Protein AF-A0A8S3B1P1-F1 (afdb_monomer_lite)

Organism: NCBI:txid392030

Structure (mmCIF, N/CA/C/O backbone):
data_AF-A0A8S3B1P1-F1
#
_entry.id   AF-A0A8S3B1P1-F1
#
loop_
_atom_site.group_PDB
_atom_site.id
_atom_site.type_symbol
_atom_site.label_atom_id
_atom_site.label_alt_id
_atom_site.label_comp_id
_atom_site.label_asym_id
_atom_site.label_entity_id
_atom_site.label_seq_id
_atom_site.pdbx_PDB_ins_code
_atom_site.Cartn_x
_atom_site.Cartn_y
_atom_site.Cartn_z
_atom_site.occupancy
_atom_site.B_iso_or_equiv
_atom_site.auth_seq_id
_atom_site.auth_comp_id
_atom_site.auth_asym_id
_atom_site.auth_atom_id
_atom_site.pdbx_PDB_model_num
ATOM 1 N N . MET A 1 1 ? 19.681 12.172 16.771 1.00 37.44 1 MET A N 1
ATOM 2 C CA . MET A 1 1 ? 19.406 10.750 16.486 1.00 37.44 1 MET A CA 1
ATOM 3 C C . MET A 1 1 ? 18.053 10.729 15.808 1.00 37.44 1 MET A C 1
ATOM 5 O O . MET A 1 1 ? 17.073 11.036 16.466 1.00 37.44 1 MET A O 1
ATOM 9 N N . VAL A 1 2 ? 18.024 10.573 14.483 1.00 45.56 2 VAL A N 1
ATOM 10 C CA . VAL A 1 2 ? 16.759 10.490 13.741 1.00 45.56 2 VAL A CA 1
ATOM 11 C C . VAL A 1 2 ? 16.235 9.090 14.005 1.00 45.56 2 VAL A C 1
ATOM 13 O O . VAL A 1 2 ? 16.911 8.121 13.656 1.00 45.56 2 VAL A O 1
ATOM 16 N N . ASP A 1 3 ? 15.108 8.991 14.703 1.00 43.88 3 ASP A N 1
ATOM 17 C CA . ASP A 1 3 ? 14.362 7.745 14.793 1.00 43.88 3 ASP A CA 1
ATOM 18 C C . ASP A 1 3 ? 14.166 7.257 13.353 1.00 43.88 3 ASP A C 1
ATOM 20 O O . ASP A 1 3 ? 13.631 7.986 12.513 1.00 43.88 3 ASP A O 1
ATOM 24 N N . ARG A 1 4 ? 14.694 6.074 13.015 1.00 47.25 4 ARG A N 1
ATOM 25 C CA . ARG A 1 4 ? 14.246 5.366 11.815 1.00 47.25 4 ARG A CA 1
ATOM 26 C C . ARG A 1 4 ? 12.814 4.949 12.128 1.00 47.25 4 ARG A C 1
ATOM 28 O O . ARG A 1 4 ? 12.588 3.781 12.433 1.00 47.25 4 ARG A O 1
ATOM 35 N N . GLU A 1 5 ? 11.877 5.895 12.072 1.00 45.38 5 GLU A N 1
ATOM 36 C CA . GLU A 1 5 ? 10.471 5.574 11.922 1.00 45.38 5 GLU A CA 1
ATOM 37 C C . GLU A 1 5 ? 10.445 4.633 10.727 1.00 45.38 5 GLU A C 1
ATOM 39 O O . GLU A 1 5 ? 10.815 5.001 9.606 1.00 45.38 5 GLU A O 1
ATOM 44 N N . SER A 1 6 ? 10.181 3.364 11.013 1.00 51.56 6 SER A N 1
ATOM 45 C CA . SER A 1 6 ? 10.035 2.322 10.014 1.00 51.56 6 SER A CA 1
ATOM 46 C C . SER A 1 6 ? 9.066 2.883 8.986 1.00 51.56 6 SER A C 1
ATOM 48 O O . SER A 1 6 ? 7.912 3.143 9.320 1.00 51.56 6 SER A O 1
ATOM 50 N N . GLN A 1 7 ? 9.568 3.206 7.786 1.00 68.62 7 GLN A N 1
ATOM 51 C CA . GLN A 1 7 ? 8.774 3.916 6.791 1.00 68.62 7 GLN A CA 1
ATOM 52 C C . GLN A 1 7 ? 7.506 3.108 6.562 1.00 68.62 7 GLN A C 1
ATOM 54 O O . GLN A 1 7 ? 7.567 1.986 6.060 1.00 68.62 7 GLN A O 1
ATOM 59 N N . PHE A 1 8 ? 6.374 3.651 7.010 1.00 81.12 8 PHE A N 1
ATOM 60 C CA . PHE A 1 8 ? 5.111 2.940 6.952 1.00 81.12 8 PHE A CA 1
ATOM 61 C C . PHE A 1 8 ? 4.851 2.569 5.485 1.00 81.12 8 PHE A C 1
ATOM 63 O O . PHE A 1 8 ? 4.938 3.454 4.623 1.00 81.12 8 PHE A O 1
ATOM 70 N N . PRO A 1 9 ? 4.592 1.290 5.162 1.00 90.50 9 PRO A N 1
ATOM 71 C CA . PRO A 1 9 ? 4.615 0.800 3.788 1.00 90.50 9 PRO A CA 1
ATOM 72 C C . PRO A 1 9 ? 3.325 1.173 3.043 1.00 90.50 9 PRO A C 1
ATOM 74 O O . PRO A 1 9 ? 2.557 0.312 2.635 1.00 90.50 9 PRO A O 1
ATOM 77 N N . ILE A 1 10 ? 3.088 2.474 2.836 1.00 92.38 10 ILE A N 1
ATOM 78 C CA . ILE A 1 10 ? 1.826 3.041 2.329 1.00 92.38 10 ILE A CA 1
ATOM 79 C C . ILE A 1 10 ? 1.321 2.333 1.066 1.00 92.38 10 ILE A C 1
ATOM 81 O O . ILE A 1 10 ? 0.128 2.090 0.951 1.00 92.38 10 ILE A O 1
ATOM 85 N N . LYS A 1 11 ? 2.209 1.971 0.133 1.00 91.81 11 LYS A N 1
ATOM 86 C CA . LYS A 1 11 ? 1.824 1.319 -1.132 1.00 91.81 11 LYS A CA 1
ATOM 87 C C . LYS A 1 11 ? 1.322 -0.120 -0.969 1.00 91.81 11 LYS A C 1
ATOM 89 O O . LYS A 1 11 ? 0.618 -0.614 -1.846 1.00 91.81 11 LYS A O 1
ATOM 94 N N . TRP A 1 12 ? 1.677 -0.769 0.135 1.00 94.44 12 TRP A N 1
ATOM 95 C CA . TRP A 1 12 ? 1.213 -2.104 0.511 1.00 94.44 12 TRP A CA 1
ATOM 96 C C . TRP A 1 12 ? 0.022 -2.044 1.465 1.00 94.44 12 TRP A C 1
ATOM 98 O O . TRP A 1 12 ? -0.696 -3.027 1.602 1.00 94.44 12 TRP A O 1
ATOM 108 N N . THR A 1 13 ? -0.219 -0.898 2.101 1.00 93.94 13 THR A N 1
ATOM 109 C CA . THR A 1 13 ? -1.306 -0.726 3.060 1.00 93.94 13 THR A CA 1
ATOM 110 C C . THR A 1 13 ? -2.633 -0.447 2.355 1.00 93.94 13 THR A C 1
ATOM 112 O O . THR A 1 13 ? -2.728 0.420 1.487 1.00 93.94 13 THR A O 1
ATOM 115 N N . ALA A 1 14 ? -3.685 -1.149 2.774 1.00 95.19 14 ALA A N 1
ATOM 116 C CA . ALA A 1 14 ? -5.047 -0.905 2.310 1.00 95.19 14 ALA A CA 1
ATOM 117 C C . ALA A 1 14 ? -5.509 0.536 2.608 1.00 95.19 14 ALA A C 1
ATOM 119 O O . ALA A 1 14 ? -5.104 1.105 3.628 1.00 95.19 14 ALA A O 1
ATOM 120 N N . PRO A 1 15 ? -6.369 1.144 1.773 1.00 93.94 15 PRO A N 1
ATOM 121 C CA . PRO A 1 15 ? -6.785 2.534 1.951 1.00 93.94 15 PRO A CA 1
ATOM 122 C C . PRO A 1 15 ? -7.438 2.800 3.317 1.00 93.94 15 PRO A C 1
ATOM 124 O O . PRO A 1 15 ? -7.180 3.840 3.924 1.00 93.94 15 PRO A O 1
ATOM 127 N N . GLU A 1 16 ? -8.225 1.868 3.854 1.00 92.69 16 GLU A N 1
ATOM 128 C CA . GLU A 1 16 ? -8.821 1.960 5.192 1.00 92.69 16 GLU A CA 1
ATOM 129 C C . GLU A 1 16 ? -7.771 1.919 6.314 1.00 92.69 16 GLU A C 1
ATOM 131 O O . GLU A 1 16 ? -7.832 2.710 7.260 1.00 92.69 16 GLU A O 1
ATOM 136 N N . ALA A 1 17 ? -6.746 1.078 6.170 1.00 94.12 17 ALA A N 1
ATOM 137 C CA . ALA A 1 17 ? -5.654 0.968 7.129 1.00 94.12 17 ALA A CA 1
ATOM 138 C C . ALA A 1 17 ? -4.726 2.196 7.066 1.00 94.12 17 ALA A C 1
ATOM 140 O O . ALA A 1 17 ? -4.271 2.683 8.099 1.00 94.12 17 ALA A O 1
ATOM 141 N N . ALA A 1 18 ? -4.501 2.756 5.875 1.00 91.88 18 ALA A N 1
ATOM 142 C CA . ALA A 1 18 ? -3.678 3.948 5.681 1.00 91.88 18 ALA A CA 1
ATOM 143 C C . ALA A 1 18 ? -4.364 5.237 6.171 1.00 91.88 18 ALA A C 1
ATOM 145 O O . ALA A 1 18 ? -3.695 6.127 6.692 1.00 91.88 18 ALA A O 1
ATOM 146 N N . THR A 1 19 ? -5.689 5.349 6.016 1.00 91.88 19 THR A N 1
ATOM 147 C CA . THR A 1 19 ? -6.435 6.581 6.339 1.00 91.88 19 THR A CA 1
ATOM 148 C C . THR A 1 19 ? -7.041 6.576 7.739 1.00 91.88 19 THR A C 1
ATOM 150 O O . THR A 1 19 ? -6.996 7.594 8.427 1.00 91.88 19 THR A O 1
ATOM 153 N N . LYS A 1 20 ? -7.597 5.442 8.177 1.00 93.19 20 LYS A N 1
ATOM 154 C CA . LYS A 1 20 ? -8.339 5.324 9.443 1.00 93.19 20 LYS A CA 1
ATOM 155 C C . LYS A 1 20 ? -7.635 4.464 10.486 1.00 93.19 20 LYS A C 1
ATOM 157 O O . LYS A 1 20 ? -8.115 4.381 11.611 1.00 93.19 20 LYS A O 1
ATOM 162 N N . LYS A 1 21 ? -6.502 3.841 10.136 1.00 92.44 21 LYS A N 1
ATOM 163 C CA . LYS A 1 21 ? -5.811 2.846 10.978 1.00 92.44 21 LYS A CA 1
ATOM 164 C C . LYS A 1 21 ? -6.717 1.660 11.345 1.00 92.44 21 LYS A C 1
ATOM 166 O O . LYS A 1 21 ? -6.570 1.068 12.411 1.00 92.44 21 LYS A O 1
ATOM 171 N N . GLU A 1 22 ? -7.656 1.324 10.460 1.00 95.69 22 GLU A N 1
ATOM 172 C CA . GLU A 1 22 ? -8.534 0.161 10.589 1.00 95.69 22 GLU A CA 1
ATOM 173 C C . GLU A 1 22 ? -7.856 -1.056 9.952 1.00 95.69 22 GLU A C 1
ATOM 175 O O . GLU A 1 22 ? -7.745 -1.149 8.731 1.00 95.69 22 GLU A O 1
ATOM 180 N N . TYR A 1 23 ? -7.394 -1.990 10.783 1.00 94.94 23 TYR A N 1
ATOM 181 C CA . TYR A 1 23 ? -6.753 -3.225 10.332 1.00 94.94 23 TYR A CA 1
ATOM 182 C C . TYR A 1 23 ? -7.749 -4.377 10.413 1.00 94.94 23 TYR A C 1
ATOM 184 O O . TYR A 1 23 ? -8.306 -4.666 11.472 1.00 94.94 23 TYR A O 1
ATOM 192 N N . THR A 1 24 ? -7.994 -5.024 9.281 1.00 95.44 24 THR A N 1
ATOM 193 C CA . THR A 1 24 ? -8.968 -6.108 9.149 1.00 95.44 24 THR A CA 1
ATOM 194 C C . THR A 1 24 ? -8.409 -7.220 8.267 1.00 95.44 24 THR A C 1
ATOM 196 O O . THR A 1 24 ? -7.462 -7.027 7.511 1.00 95.44 24 THR A O 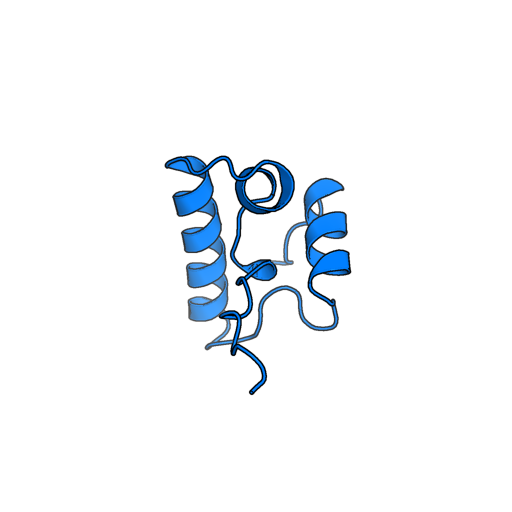1
ATOM 199 N N . THR A 1 25 ? -9.073 -8.375 8.235 1.00 97.50 25 THR A N 1
ATOM 200 C CA . THR A 1 25 ? -8.729 -9.423 7.261 1.00 97.50 25 THR A CA 1
ATOM 201 C C . THR A 1 25 ? -8.799 -8.919 5.810 1.00 97.50 25 THR A C 1
ATOM 203 O O . THR A 1 25 ? -8.117 -9.447 4.938 1.00 97.50 25 THR A O 1
ATOM 206 N N . LYS A 1 26 ? -9.605 -7.889 5.510 1.00 96.25 26 LYS A N 1
ATOM 207 C CA . LYS A 1 26 ? -9.669 -7.299 4.164 1.00 96.25 26 LYS A CA 1
ATOM 208 C C . LYS A 1 26 ? -8.444 -6.441 3.846 1.00 96.25 26 LYS A C 1
ATOM 210 O O . LYS A 1 26 ? -7.972 -6.506 2.711 1.00 96.25 26 LYS A O 1
ATOM 215 N N . SER A 1 27 ? -7.867 -5.760 4.837 1.00 94.25 27 SER A N 1
ATOM 216 C CA . SER A 1 27 ? -6.596 -5.056 4.648 1.00 94.25 27 SER A CA 1
ATOM 217 C C . SER A 1 27 ? -5.421 -6.020 4.440 1.00 94.25 27 SER A C 1
ATOM 219 O O . SER A 1 27 ? -4.493 -5.716 3.688 1.00 94.25 27 SER A O 1
ATOM 221 N N . ASP A 1 28 ? -5.484 -7.216 5.033 1.00 96.12 28 ASP A N 1
ATOM 222 C CA . ASP A 1 28 ? -4.491 -8.270 4.786 1.00 96.12 28 ASP A CA 1
ATOM 223 C C . ASP A 1 28 ? -4.609 -8.822 3.360 1.00 96.12 28 ASP A C 1
ATOM 225 O O . ASP A 1 28 ? -3.606 -8.979 2.664 1.00 96.12 28 ASP A O 1
ATOM 229 N N . VAL A 1 29 ? -5.841 -9.050 2.881 1.00 97.31 29 VAL A N 1
ATOM 230 C CA . VAL A 1 29 ? -6.101 -9.468 1.491 1.00 97.31 29 VAL A CA 1
ATOM 231 C C . VAL A 1 29 ? -5.585 -8.431 0.491 1.00 97.31 29 VAL A C 1
ATOM 233 O O . VAL A 1 29 ? -5.024 -8.810 -0.536 1.00 97.31 29 VAL A O 1
ATOM 236 N N . TRP A 1 30 ? -5.725 -7.136 0.789 1.00 95.00 30 TRP A N 1
ATOM 237 C CA . TRP A 1 30 ? -5.143 -6.067 -0.026 1.00 95.00 30 TRP A CA 1
ATOM 238 C C . TRP A 1 30 ? -3.619 -6.194 -0.122 1.00 95.00 30 TRP A C 1
ATOM 240 O O . TRP A 1 30 ? -3.075 -6.278 -1.223 1.00 95.00 30 TRP A O 1
ATOM 250 N N . SER A 1 31 ? -2.941 -6.271 1.027 1.00 95.62 31 SER A N 1
ATOM 251 C CA . SER A 1 31 ? -1.479 -6.399 1.100 1.00 95.62 31 SER A CA 1
ATOM 252 C C . SER A 1 31 ? -0.984 -7.649 0.363 1.00 95.62 31 SER A C 1
ATOM 254 O O . SER A 1 31 ? 0.017 -7.603 -0.351 1.00 95.62 31 SER A O 1
ATOM 256 N N . PHE A 1 32 ? -1.723 -8.759 0.462 1.00 96.25 32 PHE A N 1
ATOM 257 C CA . PHE A 1 32 ? -1.446 -9.983 -0.288 1.00 96.25 32 PHE A CA 1
ATOM 258 C C . PHE A 1 32 ? -1.598 -9.797 -1.806 1.00 96.25 32 PHE A C 1
ATOM 260 O O . PHE A 1 32 ? -0.798 -10.326 -2.571 1.00 96.25 32 PHE A O 1
ATOM 267 N N . GLY A 1 33 ? -2.577 -9.012 -2.264 1.00 94.56 33 GLY A N 1
ATOM 268 C CA . GLY A 1 33 ? -2.714 -8.656 -3.680 1.00 94.56 33 GLY A CA 1
ATOM 269 C C . GLY A 1 33 ? -1.509 -7.879 -4.217 1.00 94.56 33 GLY A C 1
ATOM 270 O O . GLY A 1 33 ? -1.028 -8.172 -5.311 1.00 94.56 33 GLY A O 1
ATOM 271 N N . ILE A 1 34 ? -0.975 -6.941 -3.427 1.00 94.88 34 ILE A N 1
ATOM 272 C CA . ILE A 1 34 ? 0.262 -6.224 -3.770 1.00 94.88 34 ILE A CA 1
ATOM 273 C C . ILE A 1 34 ? 1.460 -7.185 -3.804 1.00 94.88 34 ILE A C 1
ATOM 275 O O . ILE A 1 34 ? 2.236 -7.146 -4.753 1.00 94.88 34 ILE A O 1
ATOM 279 N N . LEU A 1 35 ? 1.560 -8.112 -2.847 1.00 94.69 35 LEU A N 1
ATOM 280 C CA . LEU A 1 35 ? 2.601 -9.146 -2.851 1.00 94.69 35 LEU A CA 1
ATOM 281 C C . LEU A 1 35 ? 2.536 -10.031 -4.107 1.00 94.69 35 LEU A C 1
ATOM 283 O O . LEU A 1 35 ? 3.564 -10.354 -4.698 1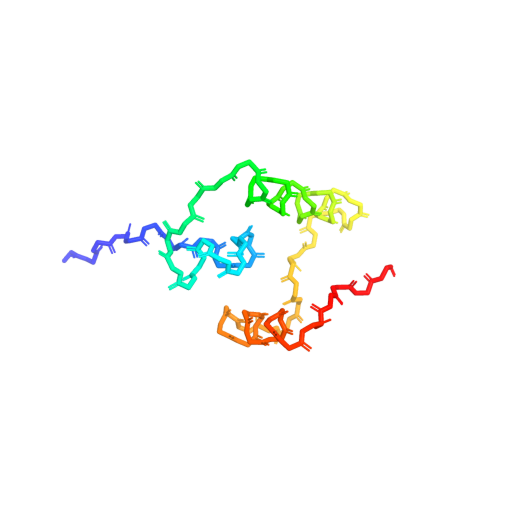.00 94.69 35 LEU A O 1
ATOM 287 N N . LEU A 1 36 ? 1.334 -10.426 -4.539 1.00 94.50 36 LEU A N 1
ATOM 288 C CA . LEU A 1 36 ? 1.161 -11.182 -5.781 1.00 94.50 36 LEU A CA 1
ATOM 289 C C . LEU A 1 36 ? 1.611 -10.373 -7.000 1.00 94.50 36 LEU A C 1
ATOM 291 O O . LEU A 1 36 ? 2.258 -10.937 -7.880 1.00 94.50 36 LEU A O 1
ATOM 295 N N . TYR A 1 37 ? 1.313 -9.069 -7.043 1.00 92.25 37 TYR A N 1
ATOM 296 C CA . TYR A 1 37 ? 1.832 -8.175 -8.079 1.00 92.25 37 TYR A CA 1
ATOM 297 C C . TYR A 1 37 ? 3.367 -8.175 -8.090 1.00 92.25 37 TYR A C 1
ATOM 299 O O . TYR A 1 37 ? 3.974 -8.363 -9.144 1.00 92.25 37 TYR A O 1
ATOM 307 N N . GLU A 1 38 ? 4.011 -8.037 -6.931 1.00 93.88 38 GLU A N 1
ATOM 308 C CA . GLU A 1 38 ? 5.473 -8.096 -6.836 1.00 93.88 38 GLU A CA 1
ATOM 309 C C . GLU A 1 38 ? 6.009 -9.438 -7.341 1.00 93.88 38 GLU A C 1
ATOM 311 O O . GLU A 1 38 ? 6.973 -9.471 -8.100 1.00 93.88 38 GLU A O 1
ATOM 316 N N . LEU A 1 39 ? 5.356 -10.549 -6.996 1.00 94.88 39 LEU A N 1
ATOM 317 C CA . LEU A 1 39 ? 5.770 -11.877 -7.437 1.00 94.88 39 LEU A CA 1
ATOM 318 C C . LEU A 1 39 ? 5.725 -12.026 -8.967 1.00 94.88 39 LEU A C 1
ATOM 320 O O . LEU A 1 39 ? 6.695 -12.499 -9.560 1.00 94.88 39 LEU A O 1
ATOM 324 N N . VAL A 1 40 ? 4.628 -11.615 -9.614 1.00 93.88 40 VAL A N 1
ATOM 325 C CA . VAL A 1 40 ? 4.466 -11.759 -11.077 1.00 93.88 40 VAL A CA 1
ATOM 326 C C . VAL A 1 40 ? 5.306 -10.763 -11.872 1.00 93.88 40 VAL A C 1
ATOM 328 O O . VAL A 1 40 ? 5.675 -11.037 -13.009 1.00 93.88 40 VAL A O 1
ATOM 331 N N . THR A 1 41 ? 5.643 -9.622 -11.271 1.00 92.31 41 THR A N 1
ATOM 332 C CA . THR A 1 41 ? 6.495 -8.589 -11.877 1.00 92.31 41 THR A CA 1
ATOM 333 C C . THR A 1 41 ? 7.969 -8.720 -11.489 1.00 92.31 41 THR A C 1
ATOM 335 O O . THR A 1 41 ? 8.745 -7.784 -11.688 1.00 92.31 41 THR A O 1
ATOM 338 N N . HIS A 1 42 ? 8.366 -9.870 -10.933 1.00 93.12 42 HIS A N 1
ATOM 339 C CA . HIS A 1 42 ? 9.739 -10.166 -10.516 1.00 93.12 42 HIS A CA 1
ATOM 340 C C . HIS A 1 42 ? 10.344 -9.120 -9.558 1.00 93.12 42 HIS A C 1
ATOM 342 O O . HIS A 1 42 ? 11.507 -8.739 -9.684 1.00 93.12 42 HIS A O 1
ATOM 348 N N . GLY A 1 43 ? 9.555 -8.666 -8.584 1.00 91.31 43 GLY A N 1
ATOM 349 C CA . GLY A 1 43 ? 9.960 -7.713 -7.551 1.00 91.31 43 GLY A CA 1
ATOM 350 C C . GLY A 1 43 ? 9.846 -6.250 -7.973 1.00 91.31 43 GLY A C 1
ATOM 351 O O . GLY A 1 43 ? 10.547 -5.400 -7.423 1.00 91.31 43 GLY A O 1
ATOM 352 N N . SER A 1 44 ? 9.000 -5.931 -8.958 1.00 90.25 44 SER A N 1
ATOM 353 C CA . SER A 1 44 ? 8.788 -4.534 -9.342 1.00 90.25 44 SER A CA 1
ATOM 354 C C . SER A 1 44 ? 8.051 -3.767 -8.246 1.00 90.25 44 SER A C 1
ATOM 356 O O . SER A 1 44 ? 7.108 -4.266 -7.637 1.00 90.25 44 SER A O 1
ATOM 358 N N . ASN A 1 45 ? 8.450 -2.512 -8.035 1.00 90.38 45 ASN A N 1
ATOM 359 C CA . ASN A 1 45 ? 7.835 -1.649 -7.029 1.00 90.38 45 ASN A CA 1
ATOM 360 C C . ASN A 1 45 ? 6.358 -1.370 -7.382 1.00 90.38 45 ASN A C 1
ATOM 362 O O . ASN A 1 45 ? 6.088 -0.952 -8.517 1.00 90.38 45 ASN A O 1
ATOM 366 N N . PRO A 1 46 ? 5.406 -1.529 -6.446 1.00 91.25 46 PRO A N 1
ATOM 367 C CA . PRO A 1 46 ? 4.017 -1.154 -6.683 1.00 91.25 46 PRO A CA 1
ATOM 368 C C . PRO A 1 46 ? 3.884 0.341 -6.995 1.00 91.25 46 PRO A C 1
ATOM 370 O O . PRO A 1 46 ? 4.630 1.182 -6.478 1.00 91.25 46 PRO A O 1
ATOM 373 N N . TYR A 1 47 ? 2.918 0.679 -7.853 1.00 91.62 47 TYR A N 1
ATOM 374 C CA . TYR A 1 47 ? 2.661 2.050 -8.316 1.00 91.62 47 TYR A CA 1
ATOM 375 C C . TYR A 1 47 ? 3.958 2.776 -8.745 1.00 91.62 47 TYR A C 1
ATOM 377 O O . TYR A 1 47 ? 4.386 3.736 -8.083 1.00 91.62 47 TYR A O 1
ATOM 385 N N . PRO A 1 48 ? 4.656 2.288 -9.790 1.00 89.81 48 PRO A N 1
ATOM 386 C CA . PRO A 1 48 ? 5.922 2.869 -10.222 1.00 89.81 48 PRO A CA 1
ATOM 387 C C . PRO A 1 48 ? 5.724 4.319 -10.680 1.00 89.81 48 PRO A C 1
ATOM 389 O O . PRO A 1 48 ? 4.725 4.657 -11.309 1.00 89.81 48 PRO A O 1
ATOM 392 N N . GLY A 1 49 ? 6.673 5.191 -10.337 1.00 91.06 49 GLY A N 1
ATOM 393 C CA . GLY A 1 49 ? 6.604 6.621 -10.662 1.00 91.06 49 GLY A CA 1
ATOM 394 C C . GLY A 1 49 ? 5.677 7.456 -9.769 1.00 91.06 49 GLY A C 1
ATOM 395 O O . GLY A 1 49 ? 5.700 8.674 -9.888 1.00 91.06 49 GLY A O 1
ATOM 396 N N . MET A 1 50 ? 4.920 6.840 -8.853 1.00 92.31 50 MET A N 1
ATOM 397 C CA . MET A 1 50 ? 4.086 7.552 -7.877 1.00 92.31 50 MET A CA 1
ATOM 398 C C . MET A 1 50 ? 4.752 7.593 -6.497 1.00 92.31 50 MET A C 1
ATOM 400 O O . MET A 1 50 ? 5.300 6.588 -6.024 1.00 92.31 50 MET A O 1
ATOM 404 N N . SER A 1 51 ? 4.658 8.735 -5.817 1.00 92.88 51 SER A N 1
ATOM 405 C CA . SER A 1 51 ? 4.924 8.857 -4.381 1.00 92.88 51 SER A CA 1
ATOM 406 C C . SER A 1 51 ? 3.857 8.130 -3.550 1.00 92.88 51 SER A C 1
ATOM 408 O O . SER A 1 51 ? 2.795 7.757 -4.048 1.00 92.88 51 SER A O 1
ATOM 410 N N . ASN A 1 52 ? 4.116 7.938 -2.253 1.00 90.69 52 ASN A N 1
ATOM 411 C CA . ASN A 1 52 ? 3.165 7.291 -1.341 1.00 90.69 52 ASN A CA 1
ATOM 412 C C . ASN A 1 52 ? 1.806 8.009 -1.298 1.00 90.69 52 ASN A C 1
ATOM 414 O O . ASN A 1 52 ? 0.766 7.355 -1.303 1.00 90.69 52 ASN A O 1
ATOM 418 N N . ASN A 1 53 ? 1.810 9.346 -1.286 1.00 91.56 53 ASN A N 1
ATOM 419 C CA . ASN A 1 53 ? 0.576 10.127 -1.254 1.00 91.56 53 ASN A CA 1
ATOM 420 C C . ASN A 1 53 ? -0.181 10.043 -2.587 1.00 91.56 53 ASN A C 1
ATOM 422 O O . ASN A 1 53 ? -1.393 9.862 -2.584 1.00 91.56 53 ASN A O 1
ATOM 426 N N . GLU A 1 54 ? 0.522 10.122 -3.719 1.00 93.94 54 GLU A N 1
ATOM 427 C CA . GLU A 1 54 ? -0.097 9.986 -5.046 1.00 93.94 54 GLU A CA 1
ATOM 428 C C . GLU A 1 54 ? -0.714 8.601 -5.243 1.00 93.94 54 GLU A C 1
ATOM 430 O O . GLU A 1 54 ? -1.852 8.507 -5.693 1.00 93.94 54 GLU A O 1
ATOM 435 N N . ALA A 1 55 ? -0.009 7.538 -4.842 1.00 92.56 55 ALA A N 1
ATOM 436 C CA . ALA A 1 55 ? -0.520 6.172 -4.915 1.00 92.56 55 ALA A CA 1
ATOM 437 C C . ALA A 1 55 ? -1.787 5.997 -4.062 1.00 92.56 55 ALA A C 1
ATOM 439 O O . ALA A 1 55 ? -2.785 5.463 -4.544 1.00 92.56 55 ALA A O 1
ATOM 440 N N . LEU A 1 56 ? -1.785 6.504 -2.823 1.00 92.81 56 LEU A N 1
ATOM 441 C CA . LEU A 1 56 ? -2.956 6.444 -1.948 1.00 92.81 56 LEU A CA 1
ATOM 442 C C . LEU A 1 56 ? -4.151 7.204 -2.541 1.00 92.81 56 LEU A C 1
ATOM 444 O O . LEU A 1 56 ? -5.260 6.677 -2.566 1.00 92.81 56 LEU A O 1
ATOM 448 N N . GLN A 1 57 ? -3.938 8.419 -3.053 1.00 94.62 57 GLN A N 1
ATOM 449 C CA . GLN A 1 57 ? -5.008 9.197 -3.683 1.00 94.62 57 GLN A CA 1
ATOM 450 C C . GLN A 1 57 ? -5.534 8.525 -4.956 1.00 94.62 57 GLN A C 1
ATOM 452 O O . GLN A 1 57 ? -6.742 8.498 -5.176 1.00 94.62 57 GLN A O 1
ATOM 457 N N . ALA A 1 58 ? -4.661 7.940 -5.778 1.00 93.75 58 ALA A N 1
ATOM 458 C CA . ALA A 1 58 ? -5.073 7.190 -6.960 1.00 93.75 58 ALA A CA 1
ATOM 459 C C . ALA A 1 58 ? -5.981 6.011 -6.575 1.00 93.75 58 ALA A C 1
ATOM 461 O O . ALA A 1 58 ? -7.071 5.869 -7.131 1.00 93.75 58 ALA A O 1
ATOM 462 N N . VAL A 1 59 ? -5.576 5.224 -5.573 1.00 93.75 59 VAL A N 1
ATOM 463 C CA . VAL A 1 59 ? -6.365 4.102 -5.042 1.00 93.75 59 VAL A CA 1
ATOM 464 C C . VAL A 1 59 ? -7.726 4.563 -4.520 1.00 93.75 59 VAL A C 1
ATOM 466 O O . VAL A 1 59 ? -8.745 3.959 -4.852 1.00 93.75 59 VAL A O 1
ATOM 469 N N . LEU A 1 60 ? -7.773 5.654 -3.750 1.00 92.88 60 LEU A N 1
ATOM 470 C CA . LEU A 1 60 ? -9.030 6.224 -3.247 1.00 92.88 60 LEU A CA 1
ATOM 471 C C . LEU A 1 60 ? -9.960 6.692 -4.378 1.00 92.88 60 LEU A C 1
ATOM 473 O O . LEU A 1 60 ? -11.178 6.608 -4.241 1.00 92.88 60 LEU A O 1
ATOM 477 N N . ASN A 1 61 ? -9.393 7.121 -5.508 1.00 94.31 61 ASN A N 1
ATOM 478 C CA . ASN A 1 61 ? -10.129 7.495 -6.718 1.00 94.31 61 ASN A CA 1
ATOM 479 C C . ASN A 1 61 ? -10.500 6.293 -7.611 1.00 94.31 61 ASN A C 1
ATOM 481 O O . AS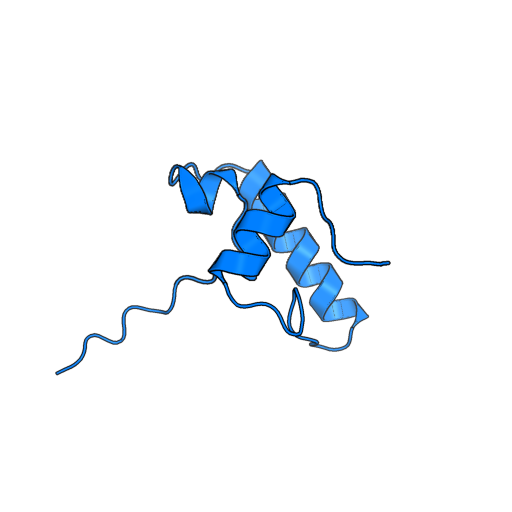N A 1 61 ? -11.024 6.482 -8.708 1.00 94.31 61 ASN A O 1
ATOM 485 N N . GLY A 1 62 ? -10.246 5.060 -7.162 1.00 91.25 62 GLY A N 1
ATOM 486 C CA . GLY A 1 62 ? -10.618 3.831 -7.865 1.00 91.25 62 GLY A CA 1
ATOM 487 C C . GLY A 1 62 ? -9.597 3.343 -8.894 1.00 91.25 62 GLY A C 1
ATOM 488 O O . GLY A 1 62 ? -9.890 2.411 -9.643 1.00 91.25 62 GLY A O 1
ATOM 489 N N . TYR A 1 63 ? -8.402 3.937 -8.945 1.00 91.19 63 TYR A N 1
ATOM 490 C CA . TYR A 1 63 ? -7.315 3.409 -9.763 1.00 91.19 63 TYR A CA 1
ATOM 491 C C . TYR A 1 63 ? -6.765 2.111 -9.161 1.00 91.19 63 TYR A C 1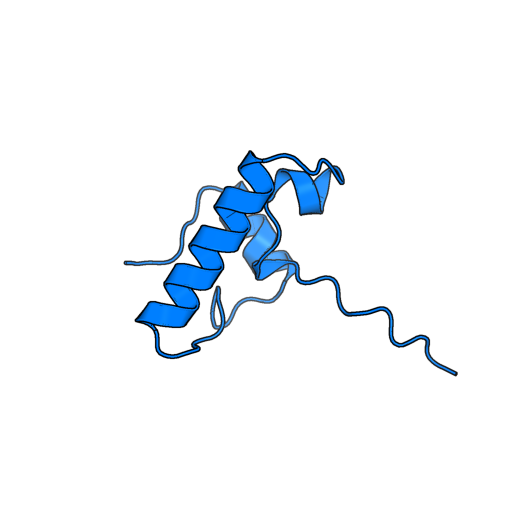
ATOM 493 O O . TYR A 1 63 ? -6.523 2.014 -7.958 1.00 91.19 63 TYR A O 1
ATOM 501 N N . LEU A 1 64 ? -6.506 1.133 -10.025 1.00 84.7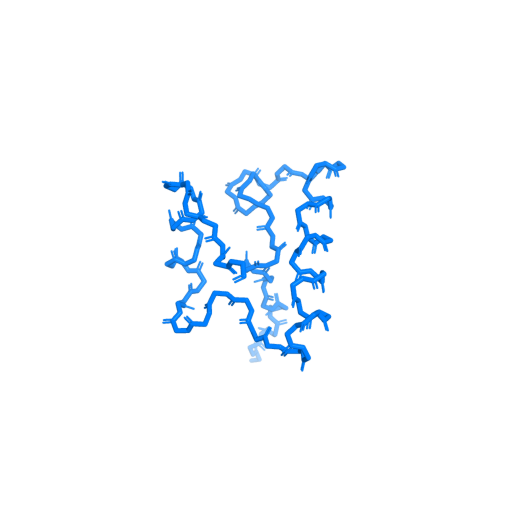5 64 LEU A N 1
ATOM 502 C CA . LEU A 1 64 ? -5.806 -0.106 -9.700 1.00 84.75 64 LEU A CA 1
ATOM 503 C C . LEU A 1 64 ? -4.627 -0.271 -10.659 1.00 84.75 64 LEU A C 1
ATOM 505 O O . LEU A 1 64 ? -4.676 0.215 -11.792 1.00 84.75 64 LEU A O 1
ATOM 509 N N . MET A 1 65 ? -3.575 -0.965 -10.213 1.00 83.94 65 MET A N 1
ATOM 510 C CA . MET A 1 65 ? -2.426 -1.255 -11.073 1.00 83.94 65 MET A CA 1
ATOM 511 C C . MET A 1 65 ? -2.883 -1.995 -12.345 1.00 83.94 65 MET A C 1
ATOM 513 O O . MET A 1 65 ? -3.755 -2.869 -12.261 1.00 83.94 65 MET A O 1
ATOM 517 N N . PRO A 1 66 ? -2.337 -1.639 -13.522 1.00 73.94 66 PRO A N 1
ATOM 518 C CA . PRO A 1 66 ? -2.647 -2.329 -14.766 1.00 73.94 66 PRO A CA 1
ATOM 519 C C . PRO A 1 66 ? -2.241 -3.807 -14.675 1.00 73.94 66 PRO A C 1
ATOM 521 O O . PRO A 1 66 ? -1.297 -4.151 -13.963 1.00 73.94 66 PRO A O 1
ATOM 524 N N . LYS A 1 67 ? -3.000 -4.660 -15.370 1.00 62.09 67 LYS A N 1
ATOM 525 C CA . LYS A 1 67 ? -2.779 -6.112 -15.439 1.00 62.09 67 LYS A CA 1
ATOM 526 C C . LYS A 1 67 ? -1.557 -6.467 -16.273 1.00 62.09 67 LYS A C 1
ATOM 528 O O . LYS A 1 67 ? -1.340 -5.769 -17.289 1.00 62.09 67 LYS A O 1
#

Radius of gyration: 12.5 Å; chains: 1; bounding box: 30×23×32 Å

pLDDT: mean 87.48, std 14.55, range [37.44, 97.5]

InterPro domains:
  IPR000719 Protein kinase domain [PS50011] (1-67)
  IPR001245 Serine-threonine/tyrosine-protein kinase, catalytic domain [PF07714] (3-66)
  IPR001245 Serine-threonine/tyrosine-protein kinase, catalytic domain [PR00109] (8-18)
  IPR001245 Serine-threonine/tyrosine-protein kinase, catalytic domain [PR00109] (27-49)
  IPR011009 Protein kinase-like domain superfamily [SSF56112] (8-66)
  IPR050198 Non-receptor tyrosine kinases involved in cell signaling [PTHR24418] (5-67)

Secondary structure (DSSP, 8-state):
---------TTTS-HHHHHH----HHHHHHHHHHHHHHHHTTSPPSSTT--HHHHHHHHHTT-----

Foldseek 3Di:
DPPPPVPDPLLLFDLCCNPVVDDDVVRVVSSVVVVVVCVVVVNDDHPPPDDSVRS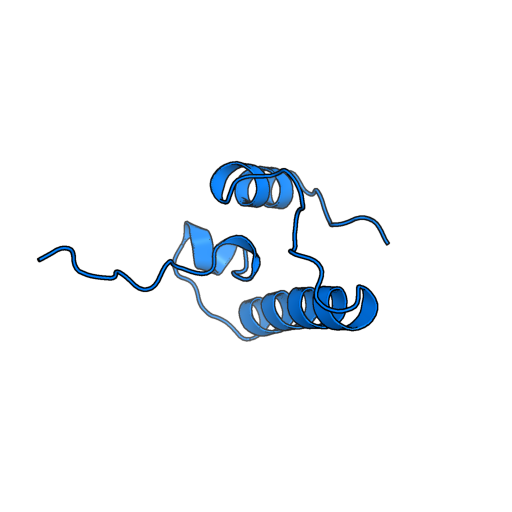SVCVVVVDDDDD

Sequence (67 aa):
MVDRESQFPIKWTAPEAATKKEYTTKSDVWSFGILLYELVTHGSNPYPGMSNNEALQAVLNGYLMPK